Protein AF-A0A0B3VQ41-F1 (afdb_monomer_lite)

Foldseek 3Di:
DVVVVVVVVVVVVVVVPCQDWDKDKDFDADQVQWDQDPLDIKGWDQPPNDIDIWDKDDPDRDPDDLPDKDWFAKAWDPDDPQFTKIKTWIARPVPGDIMITIGHADPFKTFGCPPVVCRHVDGVHDPPDDRPIGIITGTD

Organism: NCBI:txid119857

pLDDT: mean 79.32, std 14.36, range [41.94, 95.25]

Secondary structure (DSSP, 8-state):
-HHHHHHHHHHHHHHHT----EEEEE-PPPGGGEEEETTEEEEEEEETTEEEEEEEEESS--SS----EEEEEEEEEEEETTEEEEEEEEEETTT-SEEEEEE---SSEE-BHHHHGGGTT------TT----EEEEE--

Sequence (140 aa):
MKFYKNLIFISLFIYALNVFAKPIIYYCPSPEDFINLNNKLIAKTKYHQFEYSWLVQDITPSQFLEYPLTFKGANLVNCKDSLCDLECYYYSNIEGHLITSTMHSNQNVSIYKYPNHYLQNFSCQYTEHVDCPFVVNVYR

Structure (mmCIF, N/CA/C/O backbone):
data_AF-A0A0B3VQ41-F1
#
_entry.id   AF-A0A0B3VQ41-F1
#
loop_
_atom_site.group_PDB
_atom_site.id
_atom_site.type_symbol
_atom_site.label_atom_id
_atom_site.label_alt_id
_atom_site.label_comp_id
_atom_site.label_asym_id
_atom_site.label_entity_id
_atom_site.label_seq_id
_atom_site.pdbx_PDB_ins_code
_atom_site.Cartn_x
_atom_site.Cartn_y
_atom_site.Cartn_z
_atom_site.occupancy
_atom_site.B_iso_or_equiv
_atom_site.auth_seq_id
_atom_site.auth_comp_id
_atom_site.auth_asym_id
_atom_site.auth_atom_id
_atom_site.pdbx_PDB_model_num
ATOM 1 N N . MET A 1 1 ? -20.943 4.707 52.074 1.00 52.97 1 MET A N 1
ATOM 2 C CA . MET A 1 1 ? -19.757 5.330 51.426 1.00 52.97 1 MET A CA 1
ATOM 3 C C . MET A 1 1 ? -18.866 4.389 50.602 1.00 52.97 1 MET A C 1
ATOM 5 O O . MET A 1 1 ? -18.188 4.898 49.722 1.00 52.97 1 MET A O 1
ATOM 9 N N . LYS A 1 2 ? -18.837 3.057 50.812 1.00 54.88 2 LYS A N 1
ATOM 10 C CA . LYS A 1 2 ? -17.981 2.146 50.009 1.00 54.88 2 LYS A CA 1
ATOM 11 C C . LYS A 1 2 ? -18.432 1.966 48.543 1.00 54.88 2 LYS A C 1
ATOM 13 O O . LYS A 1 2 ? -17.583 1.827 47.675 1.00 54.88 2 LYS A O 1
ATOM 18 N N . PHE A 1 3 ? -19.735 2.054 48.254 1.00 55.00 3 PHE A N 1
ATOM 19 C CA . PHE A 1 3 ? -20.279 1.896 46.893 1.00 55.00 3 PHE A CA 1
ATOM 20 C C . PHE A 1 3 ? -19.833 2.989 45.905 1.00 55.00 3 PHE A C 1
ATOM 22 O O . PHE A 1 3 ? -19.450 2.680 44.781 1.00 55.00 3 PHE A O 1
ATOM 29 N N . TYR A 1 4 ? -19.802 4.256 46.331 1.00 58.28 4 TYR A N 1
ATOM 30 C CA . TYR A 1 4 ? -19.399 5.375 45.467 1.00 58.28 4 TYR A CA 1
ATOM 31 C C . TYR A 1 4 ? -17.911 5.339 45.087 1.00 58.28 4 TYR A C 1
ATOM 33 O O . TYR A 1 4 ? -17.560 5.704 43.969 1.00 58.28 4 TYR A O 1
ATOM 41 N N . LYS A 1 5 ? -17.035 4.838 45.974 1.00 59.03 5 LYS A N 1
ATOM 42 C CA . LYS A 1 5 ? -15.606 4.647 45.662 1.00 59.03 5 LYS A CA 1
ATOM 43 C C . LYS A 1 5 ? -15.386 3.610 44.554 1.00 59.03 5 LYS A C 1
ATOM 45 O O . LYS A 1 5 ? -14.527 3.824 43.707 1.00 59.03 5 LYS A O 1
ATOM 50 N N . ASN A 1 6 ? -16.182 2.539 44.529 1.00 61.47 6 ASN A N 1
ATOM 51 C CA . ASN A 1 6 ? -16.093 1.516 43.483 1.00 61.47 6 ASN A CA 1
ATOM 52 C C . ASN A 1 6 ? -16.591 2.032 42.124 1.00 61.47 6 ASN A C 1
ATOM 54 O O . ASN A 1 6 ? -15.987 1.723 41.106 1.00 61.47 6 ASN A O 1
ATOM 58 N N . LEU A 1 7 ? -17.636 2.867 42.103 1.00 65.75 7 LEU A N 1
ATOM 59 C CA . LEU A 1 7 ? -18.153 3.489 40.875 1.00 65.75 7 LEU A CA 1
ATOM 60 C C . LEU A 1 7 ? -17.141 4.438 40.215 1.00 65.75 7 LEU A C 1
ATOM 62 O O . LEU A 1 7 ? -17.000 4.426 38.996 1.00 65.75 7 LEU A O 1
ATOM 66 N N . ILE A 1 8 ? -16.399 5.208 41.016 1.00 71.50 8 ILE A N 1
ATOM 67 C CA . ILE A 1 8 ? -15.330 6.092 40.523 1.00 71.50 8 ILE A CA 1
ATOM 68 C C . ILE A 1 8 ? -14.168 5.272 39.946 1.00 71.50 8 ILE A C 1
ATOM 70 O O . ILE A 1 8 ? -13.643 5.608 38.890 1.00 71.50 8 ILE A O 1
ATOM 74 N N . PHE A 1 9 ? -13.793 4.165 40.596 1.00 63.88 9 PHE A N 1
ATOM 75 C CA . PHE A 1 9 ? -12.760 3.264 40.076 1.00 63.88 9 PHE A CA 1
ATOM 76 C C . PHE A 1 9 ? -13.168 2.605 38.756 1.00 63.88 9 PHE A C 1
ATOM 78 O O . PHE A 1 9 ? -12.350 2.511 37.847 1.00 63.88 9 PHE A O 1
ATOM 85 N N . ILE A 1 10 ? -14.432 2.195 38.624 1.00 70.75 10 ILE A N 1
ATOM 86 C CA . ILE A 1 10 ? -14.958 1.606 37.388 1.00 70.75 10 ILE A CA 1
ATOM 87 C C . ILE A 1 10 ? -14.997 2.650 36.266 1.00 70.75 10 ILE A C 1
ATOM 89 O O . ILE A 1 10 ? -14.599 2.335 35.149 1.00 70.75 10 ILE A O 1
ATOM 93 N N . SER A 1 11 ? -15.399 3.899 36.538 1.00 63.81 11 SER A N 1
ATOM 94 C CA . SER A 1 11 ? -15.405 4.934 35.494 1.00 63.81 11 SER A CA 1
ATOM 95 C C . SER A 1 11 ? -13.991 5.321 35.048 1.00 63.81 11 SER A C 1
ATOM 97 O O . SER A 1 11 ? -13.762 5.466 33.851 1.00 63.81 11 SER A O 1
ATOM 99 N N . LEU A 1 12 ? -13.027 5.398 35.974 1.00 64.12 12 LEU A N 1
ATOM 100 C CA . LEU A 1 12 ? -11.608 5.606 35.660 1.00 64.12 12 LEU A CA 1
ATOM 101 C C . LEU A 1 12 ? -11.024 4.450 34.840 1.00 64.12 12 LEU A C 1
ATOM 103 O O . LEU A 1 12 ? -10.261 4.689 33.907 1.00 64.12 12 LEU A O 1
ATOM 107 N N . PHE A 1 13 ? -11.414 3.210 35.144 1.00 62.69 13 PHE A N 1
ATOM 108 C CA . PHE A 1 13 ? -10.975 2.028 34.402 1.00 62.69 13 PHE A CA 1
ATOM 109 C C . PHE A 1 13 ? -11.565 1.987 32.984 1.00 62.69 13 PHE A C 1
ATOM 111 O O . PHE A 1 13 ? -10.848 1.709 32.027 1.00 62.69 13 PHE A O 1
ATOM 118 N N . ILE A 1 14 ? -12.843 2.350 32.826 1.00 63.47 14 ILE A N 1
ATOM 119 C CA 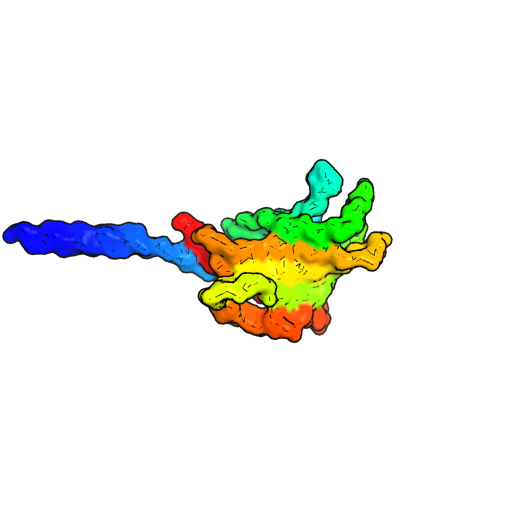. ILE A 1 14 ? -13.493 2.485 31.512 1.00 63.47 14 ILE A CA 1
ATOM 120 C C . ILE A 1 14 ? -12.850 3.620 30.704 1.00 63.47 14 ILE A C 1
ATOM 122 O O . ILE A 1 14 ? -12.669 3.479 29.499 1.00 63.47 14 ILE A O 1
ATOM 126 N N . TYR A 1 15 ? -12.461 4.726 31.347 1.00 59.91 15 TYR A N 1
ATOM 127 C CA . TYR A 1 15 ? -11.807 5.843 30.662 1.00 59.91 15 TYR A CA 1
ATOM 128 C C . TYR A 1 15 ? -10.397 5.480 30.176 1.00 59.91 15 TYR A C 1
ATOM 130 O O . TYR A 1 15 ? -10.029 5.841 29.060 1.00 59.91 15 TYR A O 1
ATOM 138 N N . ALA A 1 16 ? -9.640 4.718 30.974 1.00 59.41 16 ALA A N 1
ATOM 139 C CA . ALA A 1 16 ? -8.299 4.246 30.625 1.00 59.41 16 ALA A CA 1
ATOM 140 C C . ALA A 1 16 ? -8.286 3.193 29.500 1.00 59.41 16 ALA A C 1
ATOM 142 O O . ALA A 1 16 ? -7.279 3.053 28.813 1.00 59.41 16 ALA A O 1
ATOM 143 N N . LEU A 1 17 ? -9.393 2.471 29.290 1.00 56.91 17 LEU A N 1
ATOM 144 C CA . LEU A 1 17 ? -9.521 1.444 28.249 1.00 56.91 17 LEU A CA 1
ATOM 145 C C . LEU A 1 17 ? -9.905 1.987 26.867 1.00 56.91 17 LEU A C 1
ATOM 147 O O . LEU A 1 17 ? -9.913 1.224 25.901 1.00 56.91 17 LEU A O 1
ATOM 151 N N . ASN A 1 18 ? -10.203 3.282 26.734 1.00 52.91 18 ASN A N 1
ATOM 152 C CA . ASN A 1 18 ? -10.472 3.861 25.422 1.00 52.91 18 ASN A CA 1
ATOM 153 C C . ASN A 1 18 ? -9.153 4.126 24.687 1.00 52.91 18 ASN A C 1
ATOM 155 O O . ASN A 1 18 ? -8.673 5.258 24.621 1.00 52.91 18 ASN A O 1
ATOM 159 N N . VAL A 1 19 ? -8.574 3.070 24.112 1.00 59.72 19 VAL A N 1
ATOM 160 C CA . VAL A 1 19 ? -7.575 3.207 23.049 1.00 59.72 19 VAL A CA 1
ATOM 161 C C . VAL A 1 19 ? -8.306 3.808 21.846 1.00 59.72 19 VAL A C 1
ATOM 163 O O . VAL A 1 19 ? -8.919 3.105 21.042 1.00 59.72 19 VAL A O 1
ATOM 166 N N . PHE A 1 20 ? -8.339 5.137 21.774 1.00 65.19 20 PHE A N 1
ATOM 167 C CA . PHE A 1 20 ? -9.023 5.848 20.702 1.00 65.19 20 PHE A CA 1
ATOM 168 C C . PHE A 1 20 ? -8.239 5.675 19.402 1.00 65.19 20 PHE A C 1
ATOM 170 O O . PHE A 1 20 ? -7.199 6.299 19.194 1.00 65.19 20 PHE A O 1
ATOM 177 N N . ALA A 1 21 ? -8.766 4.836 18.514 1.00 76.38 21 ALA A N 1
ATOM 178 C CA . ALA A 1 21 ? -8.316 4.768 17.135 1.00 76.38 21 ALA A CA 1
ATOM 179 C C . ALA A 1 21 ? -8.650 6.089 16.434 1.00 76.38 21 ALA A C 1
ATOM 181 O O . ALA A 1 21 ? -9.806 6.525 16.448 1.00 76.38 21 ALA A O 1
ATOM 182 N N . LYS A 1 22 ? -7.669 6.713 15.784 1.00 83.81 22 LYS A N 1
ATOM 183 C CA . LYS A 1 22 ? -7.923 7.839 14.883 1.00 83.81 22 LYS A CA 1
ATOM 184 C C . LYS A 1 22 ? -7.969 7.307 13.448 1.00 83.81 22 LYS A C 1
ATOM 186 O O . LYS A 1 22 ? -6.905 6.964 12.928 1.00 83.81 22 LYS A O 1
ATOM 191 N N . PRO A 1 23 ? -9.148 7.226 12.801 1.00 90.06 23 PRO A N 1
ATOM 192 C CA . PRO A 1 23 ? -9.203 6.946 11.376 1.00 90.06 23 PRO A CA 1
ATOM 193 C C . PRO A 1 23 ? -8.587 8.128 10.622 1.00 90.06 23 PRO A C 1
ATOM 195 O O . PRO A 1 23 ? -8.928 9.288 10.872 1.00 90.06 23 PRO A O 1
ATOM 198 N N . ILE A 1 24 ? -7.669 7.838 9.712 1.00 91.50 24 ILE A N 1
ATOM 199 C CA . ILE A 1 24 ? -7.054 8.813 8.815 1.00 91.50 24 ILE A CA 1
ATOM 200 C C . ILE A 1 24 ? -7.193 8.327 7.379 1.00 91.50 24 ILE A C 1
ATOM 202 O O . ILE A 1 24 ? -7.112 7.129 7.114 1.00 91.50 24 ILE A O 1
ATOM 206 N N . ILE A 1 25 ? -7.395 9.264 6.455 1.00 90.38 25 ILE A N 1
ATOM 207 C CA . ILE A 1 25 ? -7.175 8.990 5.038 1.00 90.38 25 ILE A CA 1
ATOM 208 C C . ILE A 1 25 ? -5.664 8.886 4.820 1.00 90.38 25 ILE A C 1
ATOM 210 O O . ILE A 1 25 ? -4.907 9.678 5.380 1.00 90.38 25 ILE A O 1
ATOM 214 N N . TYR A 1 26 ? -5.226 7.902 4.051 1.00 91.56 26 TYR A N 1
ATOM 215 C CA . TYR A 1 26 ? -3.831 7.647 3.719 1.00 91.56 26 TYR A CA 1
ATOM 216 C C . TYR A 1 26 ? -3.687 7.307 2.238 1.00 91.56 26 TYR A C 1
ATOM 218 O O . TYR A 1 26 ? -4.691 7.090 1.562 1.00 91.56 26 TYR A O 1
ATOM 226 N N . TYR A 1 27 ? -2.451 7.280 1.743 1.00 90.44 27 TYR A N 1
ATOM 227 C CA . TYR A 1 27 ? -2.140 7.111 0.324 1.00 90.44 27 TYR A CA 1
ATOM 228 C C . TYR A 1 27 ? -0.935 6.192 0.143 1.00 90.44 27 TYR A C 1
ATOM 230 O O . TYR A 1 27 ? -0.111 6.044 1.049 1.00 90.44 27 TYR A O 1
ATOM 238 N N . CYS A 1 28 ? -0.859 5.554 -1.023 1.00 89.88 28 CYS A N 1
ATOM 239 C CA . CYS A 1 28 ? 0.336 4.836 -1.446 1.00 89.88 28 CYS A CA 1
ATOM 240 C C . CYS A 1 28 ? 1.517 5.817 -1.591 1.00 89.88 28 CYS A C 1
ATOM 242 O O . CYS A 1 28 ? 1.277 6.973 -1.939 1.00 89.88 28 CYS A O 1
ATOM 244 N N . PRO A 1 29 ? 2.771 5.378 -1.372 1.00 90.19 29 PRO A N 1
ATOM 245 C CA . PRO A 1 29 ? 3.945 6.223 -1.581 1.00 90.19 29 PRO A CA 1
ATOM 246 C C . PRO A 1 29 ? 3.981 6.857 -2.977 1.00 90.19 29 PRO A C 1
ATOM 248 O O . PRO A 1 29 ? 3.725 6.174 -3.977 1.00 90.19 29 PRO A O 1
ATOM 251 N N . SER A 1 30 ? 4.329 8.138 -3.071 1.00 87.88 30 SER A N 1
ATOM 252 C CA . SER A 1 30 ? 4.660 8.738 -4.364 1.00 87.88 30 SER A CA 1
ATOM 253 C C . SER A 1 30 ? 6.043 8.253 -4.818 1.00 87.88 30 SER A C 1
ATOM 255 O O . SER A 1 30 ? 6.812 7.757 -3.990 1.00 87.88 30 SER A O 1
ATOM 257 N N . PRO A 1 31 ? 6.401 8.359 -6.113 1.00 83.12 31 PRO A N 1
ATOM 258 C CA . PRO A 1 31 ? 7.735 7.990 -6.574 1.00 83.12 31 PRO A CA 1
ATOM 259 C C . PRO A 1 31 ? 8.850 8.622 -5.737 1.00 83.12 31 PRO A C 1
ATOM 261 O O . PRO A 1 31 ? 9.808 7.933 -5.432 1.00 83.12 31 PRO A O 1
ATOM 264 N N . GLU A 1 32 ? 8.700 9.874 -5.301 1.00 84.81 32 GLU A N 1
ATOM 265 C CA . GLU A 1 32 ? 9.686 10.627 -4.511 1.00 84.81 32 GLU A CA 1
ATOM 266 C C . GLU A 1 32 ? 9.855 10.127 -3.066 1.00 84.81 32 GLU A C 1
ATOM 268 O O . GLU A 1 32 ? 10.860 10.435 -2.423 1.00 84.81 32 GLU A O 1
ATOM 273 N N . ASP A 1 33 ? 8.894 9.359 -2.546 1.00 88.00 33 ASP A N 1
ATOM 274 C CA . ASP A 1 33 ? 8.957 8.780 -1.199 1.00 88.00 33 ASP A CA 1
ATOM 275 C C . ASP A 1 33 ? 9.904 7.562 -1.127 1.00 88.00 33 ASP A C 1
ATOM 277 O O . ASP A 1 33 ? 10.216 7.073 -0.032 1.00 88.00 33 ASP A O 1
ATOM 281 N N . PHE A 1 34 ? 10.365 7.049 -2.276 1.00 87.38 34 PHE A N 1
ATOM 282 C CA . PHE A 1 34 ? 11.255 5.894 -2.359 1.00 87.38 34 PHE A CA 1
ATOM 283 C C . PHE A 1 34 ? 12.730 6.288 -2.204 1.00 87.38 34 PHE A C 1
ATOM 285 O O . PHE A 1 34 ? 13.250 7.193 -2.846 1.00 87.38 34 PHE A O 1
ATOM 292 N N . ILE A 1 35 ? 13.465 5.571 -1.368 1.00 85.56 35 ILE A N 1
ATOM 293 C CA . ILE A 1 35 ? 14.885 5.799 -1.109 1.00 85.56 35 ILE A CA 1
ATOM 294 C C . ILE A 1 35 ? 15.650 4.489 -1.260 1.00 85.56 35 ILE A C 1
ATOM 296 O O . ILE A 1 35 ? 15.202 3.440 -0.799 1.00 85.56 35 ILE A O 1
ATOM 300 N N . ASN A 1 36 ? 16.830 4.549 -1.875 1.00 79.00 36 ASN A N 1
ATOM 301 C CA . ASN A 1 36 ? 17.752 3.420 -1.890 1.00 79.00 36 ASN A CA 1
ATOM 302 C C . ASN A 1 36 ? 18.656 3.499 -0.651 1.00 79.00 36 ASN A C 1
ATOM 304 O O . ASN A 1 36 ? 19.438 4.440 -0.496 1.00 79.00 36 ASN A O 1
ATOM 308 N N . LEU A 1 37 ? 18.525 2.526 0.251 1.00 80.44 37 LEU A N 1
ATOM 309 C CA . LEU A 1 37 ? 19.332 2.403 1.460 1.00 80.44 37 LEU A CA 1
ATOM 310 C C . LEU A 1 37 ? 20.030 1.039 1.463 1.00 80.44 37 LEU A C 1
ATOM 312 O O . LEU A 1 37 ? 19.379 0.006 1.596 1.00 80.44 37 LEU A O 1
ATOM 316 N N . ASN A 1 38 ? 21.363 1.026 1.382 1.00 79.19 38 ASN A N 1
ATOM 317 C CA . ASN A 1 38 ? 22.170 -0.203 1.376 1.00 79.19 38 ASN A CA 1
ATOM 318 C C . ASN A 1 38 ? 21.749 -1.207 0.281 1.00 79.19 38 ASN A C 1
ATOM 320 O O . ASN A 1 38 ? 21.625 -2.402 0.560 1.00 79.19 38 ASN A O 1
ATOM 324 N N . ASN A 1 39 ? 21.522 -0.724 -0.947 1.00 72.81 39 ASN A N 1
ATOM 325 C CA . ASN A 1 39 ? 21.047 -1.513 -2.094 1.00 72.81 39 ASN A CA 1
ATOM 326 C C . ASN A 1 39 ? 19.677 -2.166 -1.859 1.00 72.81 39 ASN A C 1
ATOM 328 O O . ASN A 1 39 ? 19.398 -3.250 -2.368 1.00 72.81 39 ASN A O 1
ATOM 332 N N . LYS A 1 40 ? 18.838 -1.530 -1.041 1.00 78.00 40 LYS A N 1
ATOM 333 C CA . LYS A 1 40 ? 17.444 -1.913 -0.841 1.00 78.00 40 LYS A CA 1
ATOM 334 C C . LYS A 1 40 ? 16.573 -0.695 -1.057 1.00 78.00 40 LYS A C 1
ATOM 336 O O . LYS A 1 40 ? 16.796 0.340 -0.424 1.00 78.00 40 LYS A O 1
ATOM 341 N N . LEU A 1 41 ? 15.570 -0.836 -1.910 1.00 81.69 41 LEU A N 1
ATOM 342 C CA . LEU A 1 41 ? 14.523 0.158 -2.035 1.00 81.69 41 LEU A CA 1
ATOM 343 C C . LEU A 1 41 ? 13.654 0.132 -0.768 1.00 81.69 41 LEU A C 1
ATOM 345 O O . LEU A 1 41 ? 13.307 -0.931 -0.256 1.00 81.69 41 LEU A O 1
ATOM 349 N N . ILE A 1 42 ? 13.350 1.303 -0.219 1.00 87.25 42 ILE A N 1
ATOM 350 C CA . ILE A 1 42 ? 12.465 1.503 0.937 1.00 87.25 42 ILE A CA 1
ATOM 351 C C . ILE A 1 42 ? 11.576 2.700 0.611 1.00 87.25 42 ILE A C 1
ATOM 353 O O . ILE A 1 42 ? 12.057 3.639 -0.008 1.00 87.25 42 ILE A O 1
ATOM 357 N N . ALA A 1 43 ? 10.321 2.724 1.061 1.00 89.31 43 ALA A N 1
ATOM 358 C CA . ALA A 1 43 ? 9.475 3.912 0.943 1.00 89.31 43 ALA A CA 1
ATOM 359 C C . ALA A 1 43 ? 9.105 4.470 2.318 1.00 89.31 43 ALA A C 1
ATOM 361 O O . ALA A 1 43 ? 8.778 3.714 3.242 1.00 89.31 43 ALA A O 1
ATOM 362 N N . LYS A 1 44 ? 9.153 5.798 2.459 1.00 91.12 44 LYS A N 1
ATOM 363 C CA . LYS A 1 44 ? 8.769 6.502 3.688 1.00 91.12 44 LYS A CA 1
ATOM 364 C C . LYS A 1 44 ? 7.805 7.626 3.368 1.00 91.12 44 LYS A C 1
ATOM 366 O O . LYS A 1 44 ? 8.158 8.555 2.661 1.00 91.12 44 LYS A O 1
ATOM 371 N N . THR A 1 45 ? 6.623 7.567 3.962 1.00 90.81 45 THR A N 1
ATOM 372 C CA . THR A 1 45 ? 5.545 8.523 3.709 1.00 90.81 45 THR A CA 1
ATOM 373 C C . THR A 1 45 ? 5.234 9.328 4.960 1.00 90.81 45 THR A C 1
ATOM 375 O O . THR A 1 45 ? 5.321 8.820 6.080 1.00 90.81 45 THR A O 1
ATOM 378 N N . LYS A 1 46 ? 4.801 10.580 4.779 1.00 89.69 46 LYS A N 1
ATOM 379 C CA . LYS A 1 46 ? 4.315 11.441 5.867 1.00 89.69 46 LYS A CA 1
ATOM 380 C C . LYS A 1 46 ? 3.047 12.178 5.448 1.00 89.69 46 LYS A C 1
ATOM 382 O O . LYS A 1 46 ? 3.078 13.357 5.101 1.00 89.69 46 LYS A O 1
ATOM 387 N N . TYR A 1 47 ? 1.911 11.495 5.552 1.00 85.94 47 TYR A N 1
ATOM 388 C CA . TYR A 1 47 ? 0.601 12.083 5.266 1.00 85.94 47 TYR A CA 1
ATOM 389 C C . TYR A 1 47 ? -0.167 12.348 6.556 1.00 85.94 47 TYR A C 1
ATOM 391 O O . TYR A 1 47 ? -0.132 11.553 7.491 1.00 85.94 47 TYR A O 1
ATOM 399 N N . HIS A 1 48 ? -0.857 13.487 6.625 1.00 84.81 48 HIS A N 1
ATOM 400 C CA . HIS A 1 48 ? -1.744 13.841 7.742 1.00 84.81 48 HIS A CA 1
ATOM 401 C C . HIS A 1 48 ? -1.131 13.652 9.149 1.00 84.81 48 HIS A C 1
ATOM 403 O O . HIS A 1 48 ? -1.812 13.225 10.080 1.00 84.81 48 HIS A O 1
ATOM 409 N N . GLN A 1 49 ? 0.151 14.013 9.311 1.00 83.62 49 GLN A N 1
ATOM 410 C CA . GLN A 1 49 ? 0.932 13.871 10.556 1.00 83.62 49 GLN A CA 1
ATOM 411 C C . GLN A 1 49 ? 1.189 12.420 11.007 1.00 83.62 49 GLN A C 1
ATOM 413 O O . GLN A 1 49 ? 1.594 12.202 12.148 1.00 83.62 49 GLN A O 1
ATOM 418 N N . PHE A 1 50 ? 0.987 11.444 10.124 1.00 87.00 50 PHE A N 1
ATOM 419 C CA . PHE A 1 50 ? 1.312 10.042 10.348 1.00 87.00 50 PHE A CA 1
ATOM 420 C C . PHE A 1 50 ? 2.447 9.610 9.412 1.00 87.00 50 PHE A C 1
ATOM 422 O O . PHE A 1 50 ? 2.310 9.602 8.185 1.00 87.00 50 PHE A O 1
ATOM 429 N N . GLU A 1 51 ? 3.589 9.291 10.017 1.00 90.56 51 GLU A N 1
ATOM 430 C CA . GLU A 1 51 ? 4.763 8.771 9.322 1.00 90.56 51 GLU A CA 1
ATOM 431 C C . GLU A 1 51 ? 4.724 7.243 9.310 1.00 90.56 51 GLU A C 1
ATOM 433 O O . GLU A 1 51 ? 4.460 6.622 10.342 1.00 90.56 51 GLU A O 1
ATOM 438 N N . TYR A 1 52 ? 4.996 6.642 8.153 1.00 90.69 52 TYR A N 1
ATOM 439 C CA . TYR A 1 52 ? 5.054 5.191 8.015 1.00 90.69 52 TYR A CA 1
ATOM 440 C C . TYR A 1 52 ? 6.189 4.770 7.080 1.00 90.69 52 TYR A C 1
ATOM 442 O O . TYR A 1 52 ? 6.461 5.420 6.071 1.00 90.69 52 TYR A O 1
ATOM 450 N N . SER A 1 53 ? 6.862 3.676 7.437 1.00 92.06 53 SER A N 1
ATOM 451 C CA . SER A 1 53 ? 7.868 3.023 6.597 1.00 92.06 53 SER A CA 1
ATOM 452 C C . SER A 1 53 ? 7.261 1.772 5.986 1.00 92.06 53 SER A C 1
ATOM 454 O O . SER A 1 53 ? 6.825 0.881 6.714 1.00 92.06 53 SER A O 1
ATOM 456 N N . TRP A 1 54 ? 7.239 1.714 4.663 1.00 91.88 54 TRP A N 1
ATOM 457 C CA . TRP A 1 54 ? 6.632 0.620 3.921 1.00 91.88 54 TRP A CA 1
ATOM 458 C C . TRP A 1 54 ? 7.639 -0.493 3.662 1.00 91.88 54 TRP A C 1
ATOM 460 O O . TRP A 1 54 ? 8.834 -0.238 3.472 1.00 91.88 54 TRP A O 1
ATOM 470 N N . LEU A 1 55 ? 7.148 -1.732 3.622 1.00 89.50 55 LEU A N 1
ATOM 471 C CA . LEU A 1 55 ? 7.944 -2.854 3.149 1.00 89.50 55 LEU A CA 1
ATOM 472 C C . LEU A 1 55 ? 7.929 -2.837 1.624 1.00 89.50 55 LEU A C 1
ATOM 474 O O . LEU A 1 55 ? 6.894 -3.099 1.022 1.00 89.50 55 LEU A O 1
ATOM 478 N N . VAL A 1 56 ? 9.071 -2.557 1.011 1.00 87.69 56 VAL A N 1
ATOM 479 C CA . VAL A 1 56 ? 9.208 -2.596 -0.443 1.00 87.69 56 VAL A CA 1
ATOM 480 C C . VAL A 1 56 ? 9.834 -3.923 -0.849 1.00 87.69 56 VAL A C 1
ATOM 482 O O . VAL A 1 56 ? 10.838 -4.347 -0.269 1.00 87.69 56 VAL A O 1
ATOM 485 N N . GLN A 1 57 ? 9.222 -4.591 -1.822 1.00 85.88 57 GLN A N 1
ATOM 486 C CA . GLN A 1 57 ? 9.776 -5.774 -2.459 1.00 85.88 57 GLN A CA 1
ATOM 487 C C . GLN A 1 57 ? 10.060 -5.461 -3.920 1.00 85.88 57 GLN A C 1
ATOM 489 O O . GLN A 1 57 ? 9.168 -5.098 -4.688 1.00 85.88 57 GLN A O 1
ATOM 494 N N . ASP A 1 58 ? 11.322 -5.651 -4.280 1.00 78.88 58 ASP A N 1
ATOM 495 C CA . ASP A 1 58 ? 11.770 -5.703 -5.656 1.00 78.88 58 ASP A CA 1
ATOM 496 C C . ASP A 1 58 ? 12.306 -7.116 -5.932 1.00 78.88 58 ASP A C 1
ATOM 498 O O . ASP A 1 58 ? 13.184 -7.617 -5.223 1.00 78.88 58 ASP A O 1
ATOM 502 N N . ILE A 1 59 ? 11.729 -7.783 -6.932 1.00 67.69 59 ILE A N 1
ATOM 503 C CA . ILE A 1 59 ? 12.086 -9.145 -7.350 1.00 67.69 59 ILE A CA 1
ATOM 504 C C . ILE A 1 59 ? 13.428 -9.146 -8.109 1.00 67.69 59 ILE A C 1
ATOM 506 O O . ILE A 1 59 ? 14.107 -10.175 -8.163 1.00 67.69 59 ILE A O 1
ATOM 510 N N . THR A 1 60 ? 13.850 -7.999 -8.642 1.00 66.25 60 THR A N 1
ATOM 511 C CA . THR A 1 60 ? 15.089 -7.817 -9.408 1.00 66.25 60 THR A CA 1
ATOM 512 C C . THR A 1 60 ? 15.779 -6.500 -9.034 1.00 66.25 60 THR A C 1
ATOM 514 O O . THR A 1 60 ? 15.910 -5.628 -9.892 1.00 66.25 60 THR A O 1
ATOM 517 N N . PRO A 1 61 ? 16.272 -6.362 -7.784 1.00 60.09 61 PRO A N 1
ATOM 518 C CA . PRO A 1 61 ? 16.884 -5.124 -7.318 1.00 60.09 61 PRO A CA 1
ATOM 519 C C . PRO A 1 61 ? 18.125 -4.827 -8.152 1.00 60.09 61 PRO A C 1
ATOM 521 O O . PRO A 1 61 ? 19.100 -5.594 -8.149 1.00 60.09 61 PRO A O 1
ATOM 524 N N . SER A 1 62 ? 18.090 -3.725 -8.889 1.00 57.34 62 SER A N 1
ATOM 525 C CA . SER A 1 62 ? 19.252 -3.284 -9.645 1.00 57.34 62 SER A CA 1
ATOM 526 C C . SER A 1 62 ? 20.222 -2.506 -8.745 1.00 57.34 62 SER A C 1
ATOM 528 O O . SER A 1 62 ? 19.913 -2.090 -7.629 1.00 57.34 62 SER A O 1
ATOM 530 N N . GLN A 1 63 ? 21.454 -2.319 -9.220 1.00 58.66 63 GLN A N 1
ATOM 531 C CA . GLN A 1 63 ? 22.436 -1.461 -8.544 1.00 58.66 63 GLN A CA 1
ATOM 532 C C . GLN A 1 63 ? 22.207 0.038 -8.825 1.00 58.66 63 GLN A C 1
ATOM 534 O O . GLN A 1 63 ? 22.992 0.871 -8.368 1.00 58.66 63 GLN A O 1
ATOM 539 N N . PHE A 1 64 ? 21.178 0.391 -9.599 1.00 58.25 64 PHE A N 1
ATOM 540 C CA . PHE A 1 64 ? 20.868 1.756 -10.007 1.00 58.25 64 PHE A CA 1
ATOM 541 C C . PHE A 1 64 ? 19.747 2.361 -9.152 1.00 58.25 64 PHE A C 1
ATOM 543 O O . PHE A 1 64 ? 19.102 1.703 -8.340 1.00 58.25 64 PHE A O 1
ATOM 550 N N . LEU A 1 65 ? 19.549 3.672 -9.293 1.00 56.47 65 LEU A N 1
ATOM 551 C CA . LEU A 1 65 ? 18.401 4.354 -8.704 1.00 56.47 65 LEU A CA 1
ATOM 552 C C . LEU A 1 65 ? 17.149 3.958 -9.498 1.00 56.47 65 LEU A C 1
ATOM 554 O O . LEU A 1 65 ? 17.045 4.304 -10.673 1.00 56.47 65 LEU A O 1
ATOM 558 N N . GLU A 1 66 ? 16.215 3.261 -8.850 1.00 62.31 66 GLU A N 1
ATOM 559 C CA . GLU A 1 66 ? 14.931 2.805 -9.408 1.00 62.31 66 GLU A CA 1
ATOM 560 C C . GLU A 1 66 ? 13.960 3.981 -9.654 1.00 62.31 66 GLU A C 1
ATOM 562 O O . GLU A 1 66 ? 12.905 4.095 -9.037 1.00 62.31 66 GLU A O 1
ATOM 567 N N . TYR A 1 67 ? 14.328 4.913 -10.534 1.00 66.94 67 TYR A N 1
ATOM 568 C CA . TYR A 1 67 ? 13.575 6.140 -10.806 1.00 66.94 67 TYR A CA 1
ATOM 569 C C . TYR A 1 67 ? 13.586 6.458 -12.305 1.00 66.94 67 TYR A C 1
ATOM 571 O O . TYR A 1 67 ? 14.649 6.827 -12.795 1.00 66.94 67 TYR A O 1
ATOM 579 N N . PRO A 1 68 ? 12.458 6.401 -13.051 1.00 69.69 68 PRO A N 1
ATOM 580 C CA . PRO A 1 68 ? 11.111 6.724 -12.574 1.00 69.69 68 PRO A CA 1
ATOM 581 C C . PRO A 1 68 ? 10.178 5.521 -12.360 1.00 69.69 68 PRO A C 1
ATOM 583 O O . PRO A 1 68 ? 10.033 4.652 -13.225 1.00 69.69 68 PRO A O 1
ATOM 586 N N . LEU A 1 69 ? 9.464 5.551 -11.232 1.00 80.06 69 LEU A N 1
ATOM 587 C CA . LEU A 1 69 ? 8.386 4.622 -10.899 1.00 80.06 69 LEU A CA 1
ATOM 588 C C . LEU A 1 69 ? 7.047 5.145 -11.416 1.00 80.06 69 LEU A C 1
ATOM 590 O O . LEU A 1 69 ? 6.733 6.327 -11.303 1.00 80.06 69 LEU A O 1
ATOM 594 N N . THR A 1 70 ? 6.228 4.256 -11.968 1.00 83.94 70 THR A N 1
ATOM 595 C CA . THR A 1 70 ? 4.845 4.565 -12.352 1.00 83.94 70 THR A CA 1
ATOM 596 C C . THR A 1 70 ? 3.887 3.766 -11.495 1.00 83.94 70 THR A C 1
ATOM 598 O O . THR A 1 70 ? 3.892 2.538 -11.559 1.00 83.94 70 THR A O 1
ATOM 601 N N . PHE A 1 71 ? 3.040 4.453 -10.731 1.00 84.88 71 PHE A N 1
ATOM 602 C CA . PHE A 1 71 ? 1.974 3.815 -9.966 1.00 84.88 71 PHE A CA 1
ATOM 603 C C . PHE A 1 71 ? 1.024 3.045 -10.898 1.00 84.88 71 PHE A C 1
ATOM 605 O O . PHE A 1 71 ? 0.604 3.548 -11.943 1.00 84.88 71 PHE A O 1
ATOM 612 N N . LYS A 1 72 ? 0.711 1.801 -10.535 1.00 83.00 72 LYS A N 1
ATOM 613 C CA . LYS A 1 72 ? -0.162 0.897 -11.299 1.00 83.00 72 LYS A CA 1
ATOM 614 C C . LYS A 1 72 ? -1.423 0.499 -10.546 1.00 83.00 72 LYS A C 1
ATOM 616 O O . LYS A 1 72 ? -2.344 -0.006 -11.180 1.00 83.00 72 LYS A O 1
ATOM 621 N N . GLY A 1 73 ? -1.493 0.716 -9.239 1.00 84.94 73 GLY A N 1
ATOM 622 C CA . GLY A 1 73 ? -2.701 0.468 -8.464 1.00 84.94 73 GLY A CA 1
ATOM 623 C C . GLY A 1 73 ? -2.406 0.040 -7.037 1.00 84.94 73 GLY A C 1
ATOM 624 O O . GLY A 1 73 ? -1.252 -0.045 -6.629 1.00 84.94 73 GLY A O 1
ATOM 625 N N . ALA A 1 74 ? -3.463 -0.262 -6.290 1.00 89.06 74 ALA A N 1
ATOM 626 C CA . ALA A 1 74 ? -3.378 -0.803 -4.943 1.00 89.06 74 ALA A CA 1
ATOM 627 C C . ALA A 1 74 ? -4.438 -1.890 -4.749 1.00 89.06 74 ALA A C 1
ATOM 629 O O . ALA A 1 74 ? -5.450 -1.885 -5.446 1.00 89.06 74 ALA A O 1
ATOM 630 N N . ASN A 1 75 ? -4.212 -2.813 -3.818 1.00 91.00 75 ASN A N 1
ATOM 631 C CA . ASN A 1 75 ? -5.163 -3.868 -3.481 1.00 91.00 75 ASN A CA 1
ATOM 632 C C . ASN A 1 75 ? -5.109 -4.195 -1.984 1.00 91.00 75 ASN A C 1
ATOM 634 O O . ASN A 1 75 ? -4.075 -4.038 -1.332 1.00 91.00 75 ASN A O 1
ATOM 638 N N . LEU A 1 76 ? -6.225 -4.692 -1.449 1.00 92.12 76 LEU A N 1
ATOM 639 C CA . LEU A 1 76 ? -6.240 -5.315 -0.129 1.00 92.12 76 LEU A CA 1
ATOM 640 C C . LEU A 1 76 ? -5.785 -6.768 -0.246 1.00 92.12 76 LEU A C 1
ATOM 642 O O . LEU A 1 76 ? -6.410 -7.567 -0.946 1.00 92.12 76 LEU A O 1
ATOM 646 N N . VAL A 1 77 ? -4.739 -7.120 0.494 1.00 92.44 77 VAL A N 1
ATOM 647 C CA . VAL A 1 77 ? -4.156 -8.467 0.508 1.00 92.44 77 VAL A CA 1
ATOM 648 C C . VAL A 1 77 ? -4.168 -9.045 1.925 1.00 92.44 77 VAL A C 1
ATOM 650 O O . VAL A 1 77 ? -4.448 -8.345 2.896 1.00 92.44 77 VAL A O 1
ATOM 653 N N . ASN A 1 78 ? -3.927 -10.353 2.057 1.00 94.06 78 ASN A N 1
ATOM 654 C CA . ASN A 1 78 ? -3.794 -11.050 3.348 1.00 94.06 78 ASN A CA 1
ATOM 655 C C . ASN A 1 78 ? -4.941 -10.835 4.359 1.00 94.06 78 ASN A C 1
ATOM 657 O O . ASN A 1 78 ? -4.723 -10.879 5.569 1.00 94.06 78 ASN A O 1
ATOM 661 N N . CYS A 1 79 ? -6.173 -10.633 3.887 1.00 93.06 79 CYS A N 1
ATOM 662 C CA . CYS A 1 79 ? -7.298 -10.327 4.765 1.00 93.06 79 CYS A CA 1
ATOM 663 C C . CYS A 1 79 ? -7.658 -11.481 5.728 1.00 93.06 79 CYS A C 1
ATOM 665 O O . CYS A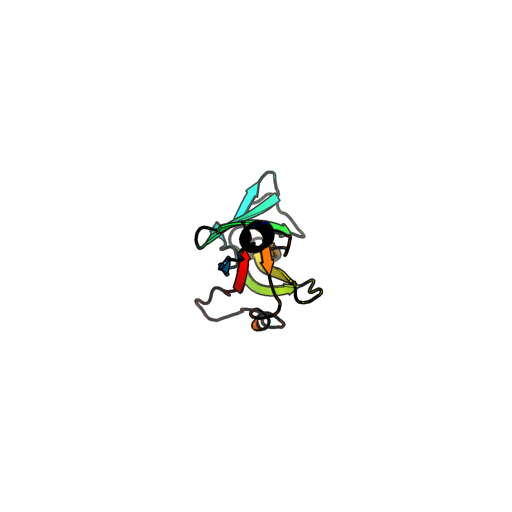 1 79 ? -8.015 -12.571 5.276 1.00 93.06 79 CYS A O 1
ATOM 667 N N . LYS A 1 80 ? -7.655 -11.224 7.043 1.00 94.44 80 LYS A N 1
ATOM 668 C CA . LYS A 1 80 ? -8.104 -12.128 8.122 1.00 94.44 80 LYS A CA 1
ATOM 669 C C . LYS A 1 80 ? -8.978 -11.362 9.112 1.00 94.44 80 LYS A C 1
ATOM 671 O O . LYS A 1 80 ? -8.611 -10.274 9.535 1.00 94.44 80 LYS A O 1
ATOM 676 N N . ASP A 1 81 ? -10.145 -11.906 9.457 1.00 92.50 81 ASP A N 1
ATOM 677 C CA . ASP A 1 81 ? -11.085 -11.296 10.416 1.00 92.50 81 ASP A CA 1
ATOM 678 C C . ASP A 1 81 ? -11.389 -9.809 10.139 1.00 92.50 81 ASP A C 1
ATOM 680 O O . ASP A 1 81 ? -11.521 -8.987 11.040 1.00 92.50 81 ASP A O 1
ATOM 684 N N . SER A 1 82 ? -11.525 -9.456 8.857 1.00 91.81 82 SER A N 1
ATOM 685 C CA . SER A 1 82 ? -11.729 -8.085 8.355 1.00 91.81 82 SER A CA 1
ATOM 686 C C . SER A 1 82 ? -10.537 -7.132 8.471 1.00 91.81 82 SER A C 1
ATOM 688 O O . SER A 1 82 ? -10.677 -5.997 8.031 1.00 91.81 82 SER A O 1
ATOM 690 N N . LEU A 1 83 ? -9.385 -7.550 8.989 1.00 95.12 83 LEU A N 1
ATOM 691 C CA . LEU A 1 83 ? -8.123 -6.816 8.869 1.00 95.12 83 LEU A CA 1
ATOM 692 C C . LEU A 1 83 ? -7.393 -7.282 7.614 1.00 95.12 83 LEU A C 1
ATOM 694 O O . LEU A 1 83 ? -7.353 -8.477 7.344 1.00 95.12 83 LEU A O 1
ATOM 698 N N . CYS A 1 84 ? -6.829 -6.361 6.850 1.00 95.19 84 CYS A N 1
ATOM 699 C CA . CYS A 1 84 ? -6.094 -6.636 5.621 1.00 95.19 84 CYS A CA 1
ATOM 700 C C . CYS A 1 84 ? -4.752 -5.912 5.651 1.00 95.19 84 CYS A C 1
ATOM 702 O O . CYS A 1 84 ? -4.578 -4.958 6.398 1.00 95.19 84 CYS A O 1
ATOM 704 N N . ASP A 1 85 ? -3.834 -6.318 4.792 1.00 95.00 85 ASP A N 1
ATOM 705 C CA . ASP A 1 85 ? -2.707 -5.478 4.406 1.00 95.00 85 ASP A CA 1
ATOM 706 C C . ASP A 1 85 ? -3.096 -4.667 3.167 1.00 95.00 85 ASP A C 1
ATOM 708 O O . ASP A 1 85 ? -4.009 -5.048 2.423 1.00 95.00 85 ASP A O 1
ATOM 712 N N . LEU A 1 86 ? -2.392 -3.565 2.927 1.00 93.06 86 LEU A N 1
ATOM 713 C CA . LEU A 1 86 ? -2.487 -2.837 1.669 1.00 93.06 86 LEU A CA 1
ATOM 714 C C . LEU A 1 86 ? -1.200 -3.017 0.872 1.00 93.06 86 LEU A C 1
ATOM 716 O O . LEU A 1 86 ? -0.122 -2.701 1.367 1.00 93.06 86 LEU A O 1
ATOM 720 N N . GLU A 1 87 ? -1.335 -3.464 -0.370 1.00 92.81 87 GLU A N 1
ATOM 721 C CA . GLU A 1 87 ? -0.235 -3.584 -1.322 1.00 92.81 87 GLU A CA 1
ATOM 722 C C . GLU A 1 87 ? -0.420 -2.581 -2.463 1.00 92.81 87 GLU A C 1
ATOM 724 O O . GLU A 1 87 ? -1.467 -2.553 -3.111 1.00 92.81 87 GLU A O 1
ATOM 729 N N . CYS A 1 88 ? 0.592 -1.749 -2.692 1.00 90.31 88 CYS A N 1
ATOM 730 C CA . CYS A 1 88 ? 0.669 -0.777 -3.776 1.00 90.31 88 CYS A CA 1
ATOM 731 C C . CYS A 1 88 ? 1.639 -1.297 -4.848 1.00 90.31 88 CYS A C 1
ATOM 733 O O . CYS A 1 88 ? 2.737 -1.751 -4.527 1.00 90.31 88 CYS A O 1
ATOM 735 N N . TYR A 1 89 ? 1.246 -1.208 -6.117 1.00 88.38 89 TYR A N 1
ATOM 736 C CA . TYR A 1 89 ? 1.996 -1.722 -7.262 1.00 88.38 89 TYR A CA 1
ATOM 737 C C . TYR A 1 89 ? 2.581 -0.577 -8.077 1.00 88.38 89 TYR A C 1
ATOM 739 O O . TYR A 1 89 ? 1.873 0.362 -8.454 1.00 88.38 89 TYR A O 1
ATOM 747 N N . TYR A 1 90 ? 3.856 -0.701 -8.417 1.00 86.81 90 TYR A N 1
ATOM 748 C CA . TYR A 1 90 ? 4.605 0.251 -9.223 1.00 86.81 90 TYR A CA 1
ATOM 749 C C . TYR A 1 90 ? 5.303 -0.491 -10.348 1.00 86.81 90 TYR A C 1
ATOM 751 O O . TYR A 1 90 ? 5.682 -1.646 -10.199 1.00 86.81 90 TYR A O 1
ATOM 759 N N . TYR A 1 91 ? 5.478 0.174 -11.479 1.00 85.06 91 TYR A N 1
ATOM 760 C CA . TYR A 1 91 ? 6.315 -0.316 -12.564 1.00 85.06 91 TYR A CA 1
ATOM 761 C C . TYR A 1 91 ? 7.570 0.547 -12.654 1.00 85.06 91 TYR A C 1
ATOM 763 O O . TYR A 1 91 ? 7.455 1.773 -12.759 1.00 85.06 91 TYR A O 1
ATOM 771 N N . SER A 1 92 ? 8.742 -0.085 -12.617 1.00 83.00 92 SER A N 1
ATOM 772 C CA . SER A 1 92 ? 10.019 0.573 -12.891 1.00 83.00 92 SER A CA 1
ATOM 773 C C . SER A 1 92 ? 10.152 0.772 -14.395 1.00 83.00 92 SER A C 1
ATOM 775 O O . SER A 1 92 ? 10.313 -0.186 -15.152 1.00 83.00 92 SER A O 1
ATOM 777 N N . ASN A 1 93 ? 10.080 2.023 -14.857 1.00 72.25 93 ASN A N 1
ATOM 778 C CA . ASN A 1 93 ? 10.218 2.317 -16.286 1.00 72.25 93 ASN A CA 1
ATOM 779 C C . ASN A 1 93 ? 11.651 2.103 -16.797 1.00 72.25 93 ASN A C 1
ATOM 781 O O . ASN A 1 93 ? 11.839 1.964 -18.003 1.00 72.25 93 ASN A O 1
ATOM 785 N N . ILE A 1 94 ? 12.646 2.105 -15.904 1.00 70.31 94 ILE A N 1
ATOM 786 C CA . ILE A 1 94 ? 14.046 1.852 -16.269 1.00 70.31 94 ILE A CA 1
ATOM 787 C C . ILE A 1 94 ? 14.283 0.359 -16.471 1.00 70.31 94 ILE A C 1
ATOM 789 O O . ILE A 1 94 ? 14.927 -0.036 -17.439 1.00 70.31 94 ILE A O 1
ATOM 793 N N . GLU A 1 95 ? 13.774 -0.464 -15.558 1.00 69.62 95 GLU A N 1
ATOM 794 C CA . GLU A 1 95 ? 14.191 -1.868 -15.447 1.00 69.62 95 GLU A CA 1
ATOM 795 C C . GLU A 1 95 ? 13.140 -2.840 -15.982 1.00 69.62 95 GLU A C 1
ATOM 797 O O . GLU A 1 95 ? 13.452 -3.981 -16.315 1.00 69.62 95 GLU A O 1
ATOM 802 N N . GLY A 1 96 ? 11.912 -2.359 -16.177 1.00 78.00 96 GLY A N 1
ATOM 803 C CA . GLY A 1 96 ? 10.872 -3.095 -16.877 1.00 78.00 96 GLY A CA 1
ATOM 804 C C . GLY A 1 96 ? 10.154 -4.141 -16.027 1.00 78.00 96 GLY A C 1
ATOM 805 O O . GLY A 1 96 ? 9.599 -5.093 -16.577 1.00 78.00 96 GLY A O 1
ATOM 806 N N . HIS A 1 97 ? 10.143 -3.985 -14.702 1.00 82.31 97 HIS A N 1
ATOM 807 C CA . HIS A 1 97 ? 9.487 -4.912 -13.774 1.00 82.31 97 HIS A CA 1
ATOM 808 C C . HIS A 1 97 ? 8.577 -4.211 -12.761 1.00 82.31 97 HIS A C 1
ATOM 810 O O . HIS A 1 97 ? 8.513 -2.982 -12.673 1.00 82.31 97 HIS A O 1
ATOM 816 N N . LEU A 1 98 ? 7.824 -5.029 -12.021 1.00 83.62 98 LEU A N 1
ATOM 817 C CA . LEU A 1 98 ? 6.933 -4.586 -10.956 1.00 83.62 98 LEU A CA 1
ATOM 818 C C . LEU A 1 98 ? 7.666 -4.526 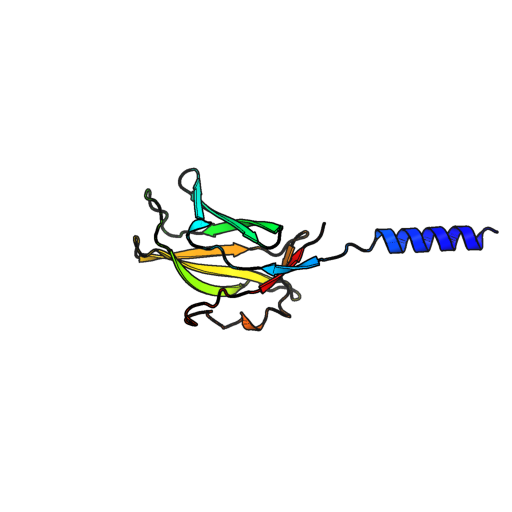-9.616 1.00 83.62 98 LEU A C 1
ATOM 820 O O . LEU A 1 98 ? 8.327 -5.484 -9.223 1.00 83.62 98 LEU A O 1
ATOM 824 N N . ILE A 1 99 ? 7.448 -3.432 -8.902 1.00 87.56 99 ILE A N 1
ATOM 825 C CA . ILE A 1 99 ? 7.854 -3.217 -7.516 1.00 87.56 99 ILE A CA 1
ATOM 826 C C . ILE A 1 99 ? 6.579 -3.143 -6.682 1.00 87.56 99 ILE A C 1
ATOM 828 O O . ILE A 1 99 ? 5.605 -2.492 -7.081 1.00 87.56 99 ILE A O 1
ATOM 832 N N . THR A 1 100 ? 6.571 -3.795 -5.524 1.00 90.81 100 THR A N 1
ATOM 833 C CA . THR A 1 100 ? 5.455 -3.708 -4.578 1.00 90.81 100 THR A CA 1
ATOM 834 C C . THR A 1 100 ? 5.873 -2.995 -3.306 1.00 90.81 100 THR A C 1
ATOM 836 O O . THR A 1 100 ? 7.005 -3.113 -2.842 1.00 90.81 100 THR A O 1
ATOM 839 N N . SER A 1 101 ? 4.949 -2.225 -2.741 1.00 91.31 101 SER A N 1
ATOM 840 C CA . SER A 1 101 ? 5.113 -1.552 -1.458 1.00 91.31 101 SER A CA 1
ATOM 841 C C . SER A 1 101 ? 3.926 -1.888 -0.570 1.00 91.31 101 SER A C 1
ATOM 843 O O . SER A 1 101 ? 2.782 -1.613 -0.935 1.00 91.31 101 SER A O 1
ATOM 845 N N . THR A 1 102 ? 4.192 -2.484 0.589 1.00 94.50 102 THR A N 1
ATOM 846 C CA . THR A 1 102 ? 3.162 -3.069 1.448 1.00 94.50 102 THR A CA 1
ATOM 847 C C . THR A 1 102 ? 3.125 -2.396 2.815 1.00 94.50 102 THR A C 1
ATOM 849 O O . THR A 1 102 ? 4.146 -2.241 3.496 1.00 94.50 102 THR A O 1
ATOM 852 N N . MET A 1 103 ? 1.917 -2.017 3.227 1.00 94.62 103 MET A N 1
ATOM 853 C CA . MET A 1 103 ? 1.584 -1.558 4.569 1.00 94.62 103 MET A CA 1
ATOM 854 C C . MET A 1 103 ? 0.853 -2.678 5.302 1.00 94.62 103 MET A C 1
ATOM 856 O O . MET A 1 103 ? -0.271 -3.038 4.946 1.00 94.62 103 MET A O 1
ATOM 860 N N . HIS A 1 104 ? 1.487 -3.217 6.341 1.00 94.81 104 HIS A N 1
ATOM 861 C CA . HIS A 1 104 ? 0.895 -4.292 7.125 1.00 94.81 104 HIS A CA 1
ATOM 862 C C . HIS A 1 104 ? -0.022 -3.756 8.214 1.00 94.81 104 HIS A C 1
ATOM 864 O O . HIS A 1 104 ? 0.359 -2.855 8.975 1.00 94.81 104 HIS A O 1
ATOM 870 N N . SER A 1 105 ? -1.1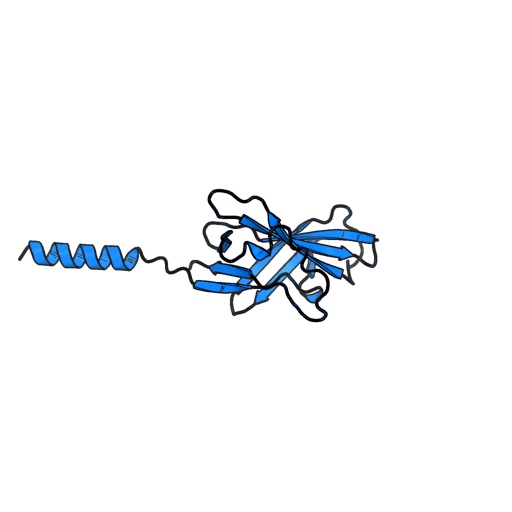89 -4.383 8.347 1.00 92.75 105 SER A N 1
ATOM 871 C CA . SER A 1 105 ? -2.028 -4.182 9.520 1.00 92.75 105 SER A CA 1
ATOM 872 C C . SER A 1 105 ? -1.390 -4.865 10.735 1.00 92.75 105 SER A C 1
ATOM 874 O O . SER A 1 105 ? -1.002 -6.031 10.702 1.00 92.75 105 SER A O 1
ATOM 876 N N . ASN A 1 106 ? -1.271 -4.129 11.833 1.00 91.38 106 ASN A N 1
ATOM 877 C CA . ASN A 1 106 ? -0.651 -4.546 13.083 1.00 91.38 106 ASN A CA 1
ATOM 878 C C . ASN A 1 106 ? -1.348 -3.892 14.296 1.00 91.38 106 ASN A C 1
ATOM 880 O O . ASN A 1 106 ? -2.428 -3.316 14.182 1.00 91.38 106 ASN A O 1
ATOM 884 N N . GLN A 1 107 ? -0.735 -3.999 15.478 1.00 87.56 107 GLN A N 1
ATOM 885 C CA . GLN A 1 107 ? -1.296 -3.496 16.740 1.00 87.56 107 GLN A CA 1
ATOM 886 C C . GLN A 1 107 ? -1.470 -1.968 16.783 1.00 87.56 107 GLN A C 1
ATOM 888 O O . GLN A 1 107 ? -2.348 -1.478 17.484 1.00 87.56 107 GLN A O 1
ATOM 893 N N . ASN A 1 108 ? -0.659 -1.223 16.029 1.00 89.88 108 ASN A N 1
ATOM 894 C CA . ASN A 1 108 ? -0.652 0.243 16.029 1.00 89.88 108 ASN A CA 1
ATOM 895 C C . ASN A 1 108 ? -1.380 0.830 14.813 1.00 89.88 108 ASN A C 1
ATOM 897 O O . ASN A 1 108 ? -1.764 1.999 14.813 1.00 89.88 108 ASN A O 1
ATOM 901 N N . VAL A 1 109 ? -1.546 0.026 13.765 1.00 92.31 109 VAL A N 1
ATOM 902 C CA . VAL A 1 109 ? -2.096 0.417 12.470 1.00 92.31 109 VAL A CA 1
ATOM 903 C C . VAL A 1 109 ? -3.058 -0.670 12.034 1.00 92.31 109 VAL A C 1
ATOM 905 O O . VAL A 1 109 ? -2.624 -1.755 11.676 1.00 92.31 109 VAL A O 1
ATOM 908 N N . SER A 1 110 ? -4.354 -0.396 12.015 1.00 95.25 110 SER A N 1
ATOM 909 C CA . SER A 1 110 ? -5.336 -1.341 11.486 1.00 95.25 110 SER A CA 1
ATOM 910 C C . SER A 1 110 ? -5.895 -0.862 10.158 1.00 95.25 110 SER A C 1
ATOM 912 O O . SER A 1 110 ? -6.405 0.255 10.054 1.00 95.25 110 SER A O 1
ATOM 914 N N . ILE A 1 111 ? -5.840 -1.733 9.154 1.00 95.06 111 ILE A N 1
ATOM 915 C CA . ILE A 1 111 ? -6.456 -1.508 7.846 1.00 95.06 111 ILE A CA 1
ATOM 916 C C . ILE A 1 111 ? -7.621 -2.481 7.740 1.00 95.06 111 ILE A C 1
ATOM 918 O O . ILE A 1 111 ? -7.443 -3.685 7.573 1.00 95.06 111 ILE A O 1
ATOM 922 N N . TYR A 1 112 ? -8.836 -1.964 7.881 1.00 95.25 112 TYR A N 1
ATOM 923 C CA . TYR A 1 112 ? -10.035 -2.789 7.823 1.00 95.25 112 TYR A CA 1
ATOM 924 C C . TYR A 1 112 ? -10.522 -2.957 6.383 1.00 95.25 112 TYR A C 1
ATOM 926 O O . TYR A 1 112 ? -10.472 -2.017 5.586 1.00 95.25 112 TYR A O 1
ATOM 934 N N . LYS A 1 113 ? -11.070 -4.136 6.067 1.00 93.75 113 LYS A N 1
ATOM 935 C CA . LYS A 1 113 ? -11.737 -4.437 4.798 1.00 93.75 113 LYS A CA 1
ATOM 936 C C . LYS A 1 113 ? -12.861 -3.446 4.525 1.00 93.75 113 LYS A C 1
ATOM 938 O O . LYS A 1 113 ? -12.944 -2.943 3.423 1.00 93.75 113 LYS A O 1
ATOM 943 N N . TYR A 1 114 ? -13.710 -3.128 5.498 1.00 93.19 114 TYR A N 1
ATOM 944 C CA . TYR A 1 114 ? -14.610 -1.974 5.404 1.00 93.19 114 TYR A CA 1
ATOM 945 C C . TYR A 1 114 ? -13.991 -0.820 6.198 1.00 93.19 114 TYR A C 1
ATOM 947 O O . TYR A 1 114 ? -13.632 -1.036 7.352 1.00 93.19 114 TYR A O 1
ATOM 955 N N . PRO A 1 115 ? -13.844 0.388 5.627 1.00 91.38 115 PRO A N 1
ATOM 956 C CA . PRO A 1 115 ? -14.468 0.871 4.391 1.00 91.38 115 PRO A CA 1
ATOM 957 C C . PRO A 1 115 ? -13.690 0.569 3.096 1.00 91.38 115 PRO A C 1
ATOM 959 O O . PRO A 1 115 ? -14.243 0.761 2.017 1.00 91.38 115 PRO A O 1
ATOM 962 N N . ASN A 1 116 ? -12.464 0.046 3.176 1.00 92.19 116 ASN A N 1
ATOM 963 C CA . ASN A 1 116 ? -11.515 -0.067 2.054 1.00 92.19 116 ASN A CA 1
ATOM 964 C C . ASN A 1 116 ? -11.847 -1.116 0.972 1.00 92.19 116 ASN A C 1
ATOM 966 O O . ASN A 1 116 ? -11.051 -1.354 0.072 1.00 92.19 116 ASN A O 1
ATOM 970 N N . HIS A 1 117 ? -13.007 -1.767 1.039 1.00 90.81 117 HIS A N 1
ATOM 971 C CA . HIS A 1 117 ? -13.370 -2.906 0.196 1.00 90.81 117 HIS A CA 1
ATOM 972 C C . HIS A 1 117 ? -13.415 -2.560 -1.292 1.00 90.81 117 HIS A C 1
ATOM 974 O O . HIS A 1 117 ? -13.275 -3.456 -2.115 1.00 90.81 117 HIS A O 1
ATOM 980 N N . TYR A 1 118 ? -13.570 -1.278 -1.631 1.00 85.88 118 TYR A N 1
ATOM 981 C CA . TYR A 1 118 ? -13.491 -0.793 -3.004 1.00 85.88 118 TYR A CA 1
ATOM 982 C C . TYR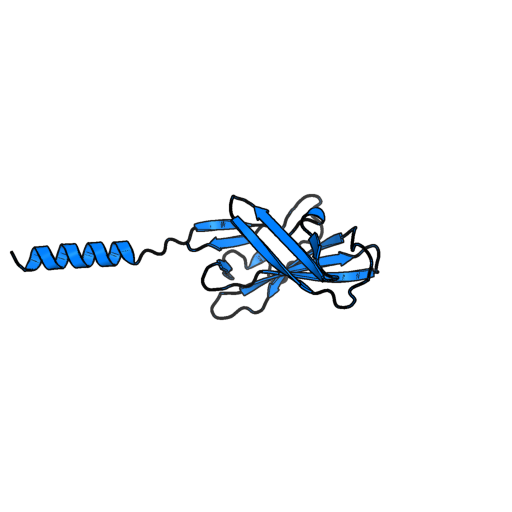 A 1 118 ? -12.110 -0.995 -3.625 1.00 85.88 118 TYR A C 1
ATOM 984 O O . TYR A 1 118 ? -12.021 -0.930 -4.835 1.00 85.88 118 TYR A O 1
ATOM 992 N N . LEU A 1 119 ? -11.059 -1.246 -2.838 1.00 86.31 119 LEU A N 1
ATOM 993 C CA . LEU A 1 119 ? -9.728 -1.605 -3.336 1.00 86.31 119 LEU A CA 1
ATOM 994 C C . LEU A 1 119 ? -9.626 -3.100 -3.684 1.00 86.31 119 LEU A C 1
ATOM 996 O O . LEU A 1 119 ? -8.694 -3.496 -4.374 1.00 86.31 119 LEU A O 1
ATOM 1000 N N . GLN A 1 120 ? -10.569 -3.948 -3.240 1.00 76.31 120 GLN A N 1
ATOM 1001 C CA . GLN A 1 120 ? -10.609 -5.350 -3.667 1.00 76.31 120 GLN A CA 1
ATOM 1002 C C . GLN A 1 120 ? -11.070 -5.433 -5.117 1.00 76.31 120 GLN A C 1
ATOM 1004 O O . GLN A 1 120 ? -12.178 -5.018 -5.448 1.00 76.31 120 GLN A O 1
ATOM 1009 N N . ASN A 1 121 ? -10.239 -6.037 -5.966 1.00 65.06 121 ASN A N 1
ATOM 1010 C CA . ASN A 1 121 ? -10.478 -6.177 -7.408 1.00 65.06 121 ASN A CA 1
ATOM 1011 C C . ASN A 1 121 ? -10.521 -4.842 -8.174 1.00 65.06 121 ASN A C 1
ATOM 1013 O O . ASN A 1 121 ? -10.929 -4.822 -9.334 1.00 65.06 121 ASN A O 1
ATOM 1017 N N . PHE A 1 122 ? -10.092 -3.743 -7.550 1.00 60.72 122 PHE A N 1
ATOM 1018 C CA . PHE A 1 122 ? -9.997 -2.438 -8.186 1.00 60.72 122 PHE A CA 1
ATOM 1019 C C . PHE A 1 122 ? -8.528 -2.067 -8.314 1.00 60.72 122 PHE A C 1
ATOM 1021 O O . PHE A 1 122 ? -7.912 -1.515 -7.407 1.00 60.72 122 PHE A O 1
ATOM 1028 N N . SER A 1 123 ? -7.943 -2.376 -9.468 1.00 56.25 123 SER A N 1
ATOM 1029 C CA . SER A 1 123 ? -6.709 -1.711 -9.859 1.00 56.25 123 SER A CA 1
ATOM 1030 C C . SER A 1 123 ? -7.042 -0.228 -9.995 1.00 56.25 123 SER A C 1
ATOM 1032 O O . SER A 1 123 ? -7.830 0.136 -10.863 1.00 56.25 123 SER A O 1
ATOM 1034 N N . CYS A 1 124 ? -6.480 0.614 -9.126 1.00 61.28 124 CYS A N 1
ATOM 1035 C CA . CYS A 1 124 ? -6.596 2.078 -9.156 1.00 61.28 124 CYS A CA 1
ATOM 1036 C C . CYS A 1 124 ? -5.911 2.701 -10.381 1.00 61.28 124 CYS A C 1
ATOM 1038 O O . CYS A 1 124 ? -5.082 3.603 -10.274 1.00 61.28 124 CYS A O 1
ATOM 1040 N N . GLN A 1 125 ? -6.179 2.146 -11.550 1.00 47.72 125 GLN A N 1
ATOM 1041 C CA . GLN A 1 125 ? -5.513 2.460 -12.785 1.00 47.72 125 GLN A CA 1
ATOM 1042 C C . GLN A 1 125 ? -6.403 3.436 -13.548 1.00 47.72 125 GLN A C 1
ATOM 1044 O O . GLN A 1 125 ? -7.521 3.104 -13.928 1.00 47.72 125 GLN A O 1
ATOM 1049 N N . TYR A 1 126 ? -5.863 4.630 -13.788 1.00 50.44 126 TYR A N 1
ATOM 1050 C CA . TYR A 1 126 ? -6.371 5.613 -14.748 1.00 50.44 126 TYR A CA 1
ATOM 1051 C C . TYR A 1 126 ? -7.634 6.390 -14.366 1.00 50.44 126 TYR A C 1
ATOM 1053 O O . TYR A 1 126 ? -8.602 6.467 -15.116 1.00 50.44 126 TYR A O 1
ATOM 1061 N N . THR A 1 127 ? -7.538 7.144 -13.281 1.00 44.50 127 THR A N 1
ATOM 1062 C CA . THR A 1 127 ? -8.078 8.509 -13.295 1.00 44.50 127 THR A CA 1
ATOM 1063 C C . THR A 1 127 ? -6.891 9.427 -13.092 1.00 44.50 127 THR A C 1
ATOM 1065 O O . THR A 1 127 ? -6.174 9.273 -12.108 1.00 44.50 127 THR A O 1
ATOM 1068 N N . GLU A 1 128 ? -6.647 10.314 -14.051 1.00 41.94 128 GLU A N 1
ATOM 1069 C CA . GLU A 1 128 ? -5.397 11.053 -14.294 1.00 41.94 128 GLU A CA 1
ATOM 1070 C C . GLU A 1 128 ? -4.833 11.835 -13.088 1.00 41.94 128 GLU A C 1
ATOM 1072 O O . GLU A 1 128 ? -3.703 12.300 -13.158 1.00 41.94 128 GLU A O 1
ATOM 1077 N N . HIS A 1 129 ? -5.559 11.911 -11.966 1.00 45.25 129 HIS A N 1
ATOM 1078 C CA . HIS A 1 129 ? -5.136 12.543 -10.714 1.00 45.25 129 HIS A CA 1
ATOM 1079 C C . HIS A 1 129 ? -5.714 11.908 -9.433 1.00 45.25 129 HIS A C 1
ATOM 1081 O O . HIS A 1 129 ? -5.906 12.611 -8.444 1.00 45.25 129 HIS A O 1
ATOM 1087 N N . VAL A 1 130 ? -6.040 10.611 -9.411 1.00 50.91 130 VAL A N 1
ATOM 1088 C CA . VAL A 1 130 ? -6.585 9.995 -8.184 1.00 50.91 130 VAL A CA 1
ATOM 1089 C C . VAL A 1 130 ? -5.537 9.099 -7.552 1.00 50.91 130 VAL A C 1
ATOM 1091 O O . VAL A 1 130 ? -5.408 7.920 -7.884 1.00 50.91 130 VAL A O 1
ATOM 1094 N N . ASP A 1 131 ? -4.807 9.689 -6.606 1.00 64.62 131 ASP A N 1
ATOM 1095 C CA . ASP A 1 131 ? -4.214 8.953 -5.493 1.00 64.62 131 ASP A CA 1
ATOM 1096 C C . ASP A 1 131 ? -5.290 8.005 -4.972 1.00 64.62 131 ASP A C 1
ATOM 1098 O O . ASP A 1 131 ? -6.422 8.443 -4.807 1.00 64.62 131 ASP A O 1
ATOM 1102 N N . CYS A 1 132 ? -5.014 6.721 -4.761 1.00 77.31 132 CYS A N 1
ATOM 1103 C CA . CYS A 1 132 ? -6.032 5.828 -4.221 1.00 77.31 132 CYS A CA 1
ATOM 1104 C C . CYS A 1 132 ? -6.073 5.997 -2.700 1.00 77.31 132 CYS A C 1
ATOM 1106 O O . CYS A 1 132 ? -5.259 5.356 -2.023 1.00 77.31 132 CYS A O 1
ATOM 1108 N N . PRO A 1 133 ? -6.941 6.876 -2.136 1.00 87.75 133 PRO A N 1
ATOM 1109 C CA . PRO A 1 133 ? -6.998 7.025 -0.700 1.00 87.75 133 PRO A CA 1
ATOM 1110 C C . PRO A 1 133 ? -7.434 5.702 -0.095 1.00 87.75 133 PRO A C 1
ATOM 1112 O O . PRO A 1 133 ? -8.143 4.922 -0.731 1.00 87.75 133 PRO A O 1
ATOM 1115 N N . PHE A 1 134 ? -7.082 5.484 1.158 1.00 90.94 134 PHE A N 1
ATOM 1116 C CA . PHE A 1 134 ? -7.622 4.411 1.976 1.00 90.94 134 PHE A CA 1
ATOM 1117 C C . PHE A 1 134 ? -7.658 4.842 3.435 1.00 90.94 134 PHE A C 1
ATOM 1119 O O . PHE A 1 134 ? -6.946 5.753 3.851 1.00 90.94 134 PHE A O 1
ATOM 1126 N N . VAL A 1 135 ? -8.527 4.218 4.219 1.00 93.62 135 VAL A N 1
ATOM 1127 C CA . VAL A 1 135 ? -8.692 4.515 5.639 1.00 93.62 135 VAL A CA 1
ATOM 1128 C C . VAL A 1 135 ? -7.788 3.614 6.460 1.00 93.62 135 VAL A C 1
ATOM 1130 O O . VAL A 1 135 ? -7.876 2.386 6.381 1.00 93.62 135 VAL A O 1
ATOM 1133 N N . VAL A 1 136 ? -6.973 4.239 7.300 1.00 93.81 136 VAL A N 1
ATOM 1134 C CA . VAL A 1 136 ? -6.126 3.576 8.288 1.00 93.81 136 VAL A CA 1
ATOM 1135 C C . VAL A 1 136 ? -6.565 4.007 9.675 1.00 93.81 136 VAL A C 1
ATOM 1137 O O . VAL A 1 136 ? -6.691 5.199 9.948 1.00 93.81 136 VAL A O 1
ATOM 1140 N N . ASN A 1 137 ? -6.751 3.051 10.575 1.00 93.38 137 ASN A N 1
ATOM 1141 C CA . ASN A 1 137 ? -6.965 3.333 11.986 1.00 93.38 137 ASN A CA 1
ATOM 1142 C C . ASN A 1 137 ? -5.619 3.302 12.706 1.00 93.38 137 ASN A C 1
ATOM 1144 O O . ASN A 1 137 ? -5.003 2.244 12.817 1.00 93.38 137 ASN A O 1
ATOM 1148 N N . VAL A 1 138 ? -5.172 4.458 13.195 1.00 90.12 138 VAL A N 1
ATOM 1149 C CA . VAL A 1 138 ? -3.917 4.578 13.946 1.00 90.12 138 VAL A CA 1
ATOM 1150 C C . VAL A 1 138 ? -4.221 4.648 15.438 1.00 90.12 138 VAL A C 1
ATOM 1152 O O . VAL A 1 138 ? -5.051 5.452 15.87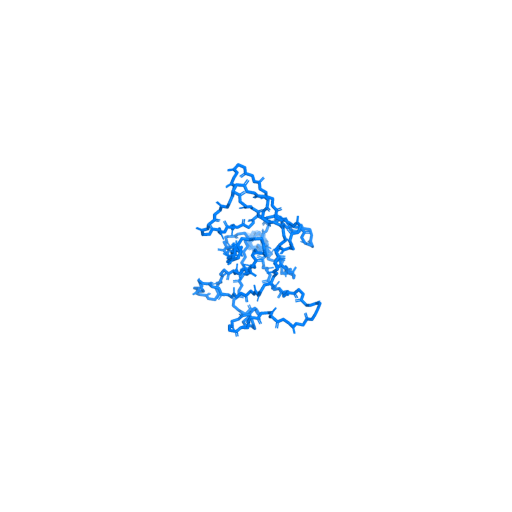3 1.00 90.12 138 VAL A O 1
ATOM 1155 N N . TYR A 1 139 ? -3.534 3.817 16.211 1.00 85.62 139 TYR A N 1
ATOM 1156 C CA . TYR A 1 139 ? -3.633 3.734 17.665 1.00 85.62 139 TYR A CA 1
ATOM 1157 C C . TYR A 1 139 ? -2.376 4.372 18.278 1.00 85.62 139 TYR A C 1
ATOM 1159 O O . TYR A 1 139 ? -1.279 4.229 17.734 1.00 85.62 139 TYR A O 1
ATOM 1167 N N . ARG A 1 140 ? -2.552 5.146 19.354 1.00 68.12 140 ARG A N 1
ATOM 1168 C CA . ARG A 1 140 ? -1.475 5.827 20.091 1.00 68.12 140 ARG A CA 1
ATOM 1169 C C . ARG A 1 140 ? -1.215 5.153 21.425 1.00 68.12 140 ARG A C 1
ATOM 1171 O O . ARG A 1 140 ? -2.212 4.707 22.034 1.00 68.12 140 ARG A O 1
#

Radius of gyration: 19.64 Å; chains: 1; bounding box: 43×26×68 Å